Protein AF-A0A7W0RYQ3-F1 (afdb_monomer_lite)

pLDDT: mean 74.57, std 18.09, range [37.72, 94.81]

Sequence (145 aa):
MPLSWNDRKHVLRMLGVAEELVASTRATGSGYTGDGLSAQLGALMQETQTLLALNDEELAREFDRLVRGWAEEAVPLELGAAALLGWLKAYVGSESYEEKRRNEAQAAPPAGRDRKQTIGFKIRSPITREVAAEQADPAGTSVGD

Structure (mmCIF, N/CA/C/O backbone):
data_AF-A0A7W0RYQ3-F1
#
_entry.id   AF-A0A7W0RYQ3-F1
#
loop_
_atom_site.group_PDB
_atom_site.id
_atom_site.type_symbol
_atom_site.label_atom_id
_atom_site.label_alt_id
_atom_site.label_comp_id
_atom_site.label_asym_id
_atom_site.label_entity_id
_atom_site.label_seq_id
_atom_site.pdbx_PDB_ins_code
_atom_site.Cartn_x
_atom_site.Cartn_y
_atom_site.Cartn_z
_atom_site.occupancy
_atom_site.B_iso_or_equiv
_atom_site.auth_seq_id
_atom_site.auth_comp_id
_atom_site.auth_asym_id
_atom_site.auth_atom_id
_atom_site.pdbx_PDB_model_num
ATOM 1 N N . MET A 1 1 ? -4.458 -5.999 16.373 1.00 61.47 1 MET A N 1
ATOM 2 C CA . MET A 1 1 ? -4.351 -4.880 17.349 1.00 61.47 1 MET A CA 1
ATOM 3 C C . MET A 1 1 ? -4.244 -3.583 16.556 1.00 61.47 1 MET A C 1
ATOM 5 O O . MET A 1 1 ? -3.754 -3.669 15.442 1.00 61.47 1 MET A O 1
ATOM 9 N N . PRO A 1 2 ? -4.694 -2.418 17.062 1.00 73.00 2 PRO A N 1
ATOM 10 C CA . PRO A 1 2 ? -4.474 -1.152 16.356 1.00 73.00 2 PRO A CA 1
ATOM 11 C C . PRO A 1 2 ? -2.983 -0.901 16.134 1.00 73.00 2 PRO A C 1
ATOM 13 O O . PRO A 1 2 ? -2.194 -1.135 17.053 1.00 73.00 2 PRO A O 1
ATOM 16 N N . LEU A 1 3 ? -2.620 -0.369 14.964 1.00 79.94 3 LEU A N 1
ATOM 17 C CA . LEU A 1 3 ? -1.239 0.020 14.686 1.00 79.94 3 LEU A CA 1
ATOM 18 C C . LEU A 1 3 ? -0.714 0.998 15.738 1.00 79.94 3 LEU A C 1
ATOM 20 O O . LEU A 1 3 ? -1.403 1.960 16.108 1.00 79.94 3 LEU A O 1
ATOM 24 N N . SER A 1 4 ? 0.545 0.818 16.146 1.00 87.50 4 SER A N 1
ATOM 25 C CA . SER A 1 4 ? 1.224 1.823 16.960 1.00 87.50 4 SER A CA 1
ATOM 26 C C . SER A 1 4 ? 1.396 3.127 16.172 1.00 87.50 4 SER A C 1
ATOM 28 O O . SER A 1 4 ? 1.433 3.149 14.940 1.00 87.50 4 SER A O 1
ATOM 30 N N . TRP A 1 5 ? 1.551 4.251 16.875 1.00 87.06 5 TRP A N 1
ATOM 31 C CA . TRP A 1 5 ? 1.788 5.542 16.221 1.00 87.06 5 TRP A CA 1
ATOM 32 C C . TRP A 1 5 ? 3.050 5.544 15.344 1.00 87.06 5 TRP A C 1
ATOM 34 O O . TRP A 1 5 ? 3.084 6.202 14.303 1.00 87.06 5 TRP A O 1
ATOM 44 N N . ASN A 1 6 ? 4.087 4.803 15.740 1.00 89.69 6 ASN A N 1
ATOM 45 C CA . ASN A 1 6 ? 5.308 4.695 14.947 1.00 89.69 6 ASN A CA 1
ATOM 46 C C . ASN A 1 6 ? 5.086 3.873 13.673 1.00 89.69 6 ASN A C 1
ATOM 48 O O . ASN A 1 6 ? 5.559 4.293 12.614 1.00 89.69 6 ASN A O 1
ATOM 52 N N . ASP A 1 7 ? 4.302 2.797 13.748 1.00 88.75 7 ASP A N 1
ATOM 53 C CA . ASP A 1 7 ? 3.952 1.981 12.580 1.00 88.75 7 ASP A CA 1
ATOM 54 C C . ASP A 1 7 ? 3.089 2.777 11.603 1.00 88.75 7 ASP A C 1
ATOM 56 O O . ASP A 1 7 ? 3.378 2.807 10.410 1.00 88.75 7 ASP A O 1
ATOM 60 N N . ARG A 1 8 ? 2.113 3.552 12.096 1.00 88.88 8 ARG A N 1
ATOM 61 C CA . ARG A 1 8 ? 1.310 4.454 11.249 1.00 88.88 8 ARG A CA 1
ATOM 62 C C . ARG A 1 8 ? 2.178 5.456 10.487 1.00 88.88 8 ARG A C 1
ATOM 64 O O . ARG A 1 8 ? 2.025 5.610 9.278 1.00 88.88 8 ARG A O 1
ATOM 71 N N . LYS A 1 9 ? 3.133 6.117 11.155 1.00 91.44 9 LYS A N 1
ATOM 72 C CA . LYS A 1 9 ? 4.086 7.018 10.472 1.00 91.44 9 LYS A CA 1
ATOM 73 C C . LYS A 1 9 ? 4.947 6.285 9.454 1.00 91.44 9 LYS A C 1
ATOM 75 O O . LYS A 1 9 ? 5.395 6.896 8.487 1.00 91.44 9 LYS A O 1
ATOM 80 N N . HIS A 1 10 ? 5.296 5.033 9.724 1.00 92.12 10 HIS A N 1
ATOM 81 C CA . HIS A 1 10 ? 6.083 4.231 8.802 1.00 92.12 10 HIS A CA 1
ATOM 82 C C . HIS A 1 10 ? 5.281 3.912 7.538 1.00 92.12 10 HIS A C 1
ATOM 84 O O . HIS A 1 10 ? 5.741 4.230 6.447 1.00 92.12 10 HIS A O 1
ATOM 90 N N . VAL A 1 11 ? 4.034 3.458 7.688 1.00 91.94 11 VAL A N 1
ATOM 91 C CA . VAL A 1 11 ? 3.103 3.228 6.573 1.00 91.94 11 VAL A CA 1
ATOM 92 C C . VAL A 1 11 ? 2.874 4.498 5.752 1.00 91.94 11 VAL A C 1
ATOM 94 O O . VAL A 1 11 ? 2.947 4.449 4.530 1.00 91.94 11 VAL A O 1
ATOM 97 N N . LEU A 1 12 ? 2.666 5.654 6.391 1.00 92.19 12 LEU A N 1
ATOM 98 C CA . LEU A 1 12 ? 2.490 6.926 5.675 1.00 92.19 12 LEU A CA 1
ATOM 99 C C . LEU A 1 12 ? 3.731 7.327 4.860 1.00 92.19 12 LEU A C 1
ATOM 101 O O . LEU A 1 12 ? 3.598 7.864 3.763 1.00 92.19 12 LEU A O 1
ATOM 105 N N . ARG A 1 13 ? 4.939 7.047 5.367 1.00 93.94 13 ARG A N 1
ATOM 106 C CA . ARG A 1 13 ? 6.186 7.263 4.615 1.00 93.94 13 ARG A CA 1
ATOM 107 C C . ARG A 1 13 ? 6.297 6.306 3.431 1.00 93.94 13 ARG A C 1
ATOM 109 O O . ARG A 1 13 ? 6.620 6.760 2.338 1.00 93.94 13 ARG A O 1
ATOM 116 N N . MET A 1 14 ? 5.982 5.024 3.628 1.00 94.81 14 MET A N 1
ATOM 117 C CA . MET A 1 14 ? 5.944 4.041 2.538 1.00 94.81 14 MET A CA 1
ATOM 118 C C . MET A 1 14 ? 4.933 4.439 1.458 1.00 94.81 14 MET A C 1
ATOM 120 O O . MET A 1 14 ? 5.227 4.319 0.274 1.00 94.81 14 MET A O 1
ATOM 124 N N . LEU A 1 15 ? 3.778 4.984 1.853 1.00 94.31 15 LEU A N 1
ATOM 125 C CA . LEU A 1 15 ? 2.759 5.482 0.931 1.00 94.31 15 LEU A CA 1
ATOM 126 C C . LEU A 1 15 ? 3.300 6.627 0.066 1.00 94.31 15 LEU A C 1
ATOM 128 O O . LEU A 1 15 ? 3.139 6.582 -1.148 1.00 94.31 15 LEU A O 1
ATOM 132 N N . GLY A 1 16 ? 4.013 7.592 0.656 1.00 93.25 16 GLY A N 1
ATOM 133 C CA . GLY A 1 16 ? 4.664 8.665 -0.105 1.00 93.25 16 GLY A CA 1
ATOM 134 C C . GLY A 1 16 ? 5.722 8.154 -1.091 1.00 93.25 16 GLY A C 1
ATOM 135 O O . GLY A 1 16 ? 5.775 8.607 -2.231 1.00 93.25 16 GLY A O 1
ATOM 136 N N . VAL A 1 17 ? 6.529 7.163 -0.691 1.00 93.81 17 VAL A N 1
ATOM 137 C CA . VAL A 1 17 ? 7.523 6.539 -1.586 1.00 93.81 17 VAL A CA 1
ATOM 138 C C . VAL A 1 17 ? 6.836 5.768 -2.718 1.00 93.81 17 VAL A C 1
ATOM 140 O O . VAL A 1 17 ? 7.287 5.840 -3.858 1.00 93.81 17 VAL A O 1
ATOM 143 N N . ALA A 1 18 ? 5.734 5.068 -2.440 1.00 93.31 18 ALA A N 1
ATOM 144 C CA . ALA A 1 18 ? 4.955 4.365 -3.457 1.00 93.31 18 ALA A CA 1
ATOM 145 C C . ALA A 1 18 ? 4.318 5.334 -4.471 1.00 93.31 18 ALA A C 1
ATOM 147 O O . ALA A 1 18 ? 4.289 5.036 -5.663 1.00 93.31 18 ALA A O 1
ATOM 148 N N . GLU A 1 19 ? 3.839 6.502 -4.028 1.00 94.38 19 GLU A N 1
ATOM 149 C CA . GLU A 1 19 ? 3.319 7.546 -4.923 1.00 94.38 19 GLU A CA 1
ATOM 150 C C . GLU A 1 19 ? 4.400 8.079 -5.866 1.00 94.38 19 GLU A C 1
ATOM 152 O O . GLU A 1 19 ? 4.178 8.142 -7.079 1.00 94.38 19 GLU A O 1
ATOM 157 N N . GLU A 1 20 ? 5.583 8.386 -5.332 1.00 91.62 20 GLU A N 1
ATOM 158 C CA . GLU A 1 20 ? 6.723 8.841 -6.133 1.00 91.62 20 GLU A CA 1
ATOM 159 C C . GLU A 1 20 ? 7.200 7.762 -7.112 1.00 91.62 20 GLU A C 1
ATOM 161 O O . GLU A 1 20 ? 7.534 8.057 -8.258 1.00 91.62 20 GLU A O 1
ATOM 166 N N . LEU A 1 21 ? 7.178 6.492 -6.699 1.00 90.56 21 LEU A N 1
ATOM 167 C CA . LEU A 1 21 ? 7.536 5.366 -7.557 1.00 90.56 21 LEU A CA 1
ATOM 168 C C . LEU A 1 21 ? 6.562 5.223 -8.738 1.00 90.56 21 LEU A C 1
ATOM 170 O O . LEU A 1 21 ? 6.990 5.051 -9.881 1.00 90.56 21 LEU A O 1
ATOM 174 N N . VAL A 1 22 ? 5.253 5.354 -8.504 1.00 91.19 22 VAL A N 1
ATOM 175 C CA . VAL A 1 22 ? 4.250 5.373 -9.584 1.00 91.19 22 VAL A CA 1
ATOM 176 C C . VAL A 1 22 ? 4.469 6.567 -10.521 1.00 91.19 22 VAL A C 1
ATOM 178 O O . VAL A 1 22 ? 4.396 6.418 -11.740 1.00 91.19 22 VAL A O 1
ATOM 181 N N . ALA A 1 23 ? 4.770 7.751 -9.986 1.00 90.06 23 ALA A N 1
ATOM 182 C CA . ALA A 1 23 ? 5.066 8.923 -10.810 1.00 90.06 23 ALA A CA 1
ATOM 183 C C . ALA A 1 23 ? 6.336 8.720 -11.659 1.00 90.06 23 ALA A C 1
ATOM 185 O O . ALA A 1 23 ? 6.332 8.978 -12.865 1.00 90.06 23 ALA A O 1
ATOM 186 N N . SER A 1 24 ? 7.392 8.185 -11.049 1.00 88.31 24 SER A N 1
ATOM 187 C CA . SER A 1 24 ? 8.688 7.930 -11.681 1.00 88.31 24 SER A CA 1
ATOM 188 C C . SER A 1 24 ? 8.599 6.893 -12.798 1.00 88.31 24 SER A C 1
ATOM 190 O O . SER A 1 24 ? 9.174 7.094 -13.869 1.00 88.31 24 SER A O 1
ATOM 192 N N . THR A 1 25 ? 7.845 5.809 -12.587 1.00 86.69 25 THR A N 1
ATOM 193 C CA . THR A 1 25 ? 7.638 4.747 -13.591 1.00 86.69 25 THR A CA 1
ATOM 194 C C . THR A 1 25 ? 6.865 5.240 -14.814 1.00 86.69 25 THR A C 1
ATOM 196 O O . THR A 1 25 ? 7.189 4.860 -15.936 1.00 86.69 25 THR A O 1
ATOM 199 N N . ARG A 1 26 ? 5.913 6.163 -14.633 1.00 84.88 26 ARG A N 1
ATOM 200 C CA . ARG A 1 26 ? 5.218 6.830 -15.748 1.00 84.88 26 ARG A CA 1
ATOM 201 C C . ARG A 1 26 ? 6.116 7.788 -16.519 1.00 84.88 26 ARG A C 1
ATOM 203 O O . ARG A 1 26 ? 6.052 7.841 -17.744 1.00 84.88 26 ARG A O 1
ATOM 210 N N . ALA A 1 27 ? 6.942 8.554 -15.806 1.00 82.38 27 ALA A N 1
ATOM 211 C CA . ALA A 1 27 ? 7.813 9.563 -16.405 1.00 82.38 27 ALA A CA 1
ATOM 212 C C . ALA A 1 27 ? 8.957 8.956 -17.233 1.00 82.38 27 ALA A C 1
ATOM 214 O O . ALA A 1 27 ? 9.406 9.566 -18.201 1.00 82.38 27 ALA A O 1
ATOM 215 N N . THR A 1 28 ? 9.429 7.760 -16.869 1.00 72.25 28 THR A N 1
ATOM 216 C CA . THR A 1 28 ? 10.574 7.111 -17.529 1.00 72.25 28 THR A CA 1
ATOM 217 C C . THR A 1 28 ? 10.232 6.427 -18.858 1.00 72.25 28 THR A C 1
ATOM 219 O O . THR A 1 28 ? 11.143 6.151 -19.638 1.00 72.25 28 THR A O 1
ATOM 222 N N . GLY A 1 29 ? 8.947 6.228 -19.179 1.00 60.50 29 GLY A N 1
ATOM 223 C CA . GLY A 1 29 ? 8.505 5.587 -20.423 1.00 60.50 29 GLY A CA 1
ATOM 224 C C . GLY A 1 29 ? 8.952 4.121 -20.556 1.00 60.50 29 GLY A C 1
ATOM 225 O O . GLY A 1 29 ? 9.815 3.632 -19.830 1.00 60.50 29 GLY A O 1
ATOM 226 N N . SER A 1 30 ? 8.385 3.385 -21.519 1.00 53.81 30 SER A N 1
ATOM 227 C CA . SER A 1 30 ? 8.578 1.927 -21.664 1.00 53.81 30 SER A CA 1
ATOM 228 C C . SER A 1 30 ? 10.000 1.473 -22.055 1.00 53.81 30 SER A C 1
ATOM 230 O O . SER A 1 30 ? 10.193 0.300 -22.361 1.00 53.81 30 SER A O 1
ATOM 232 N N . GLY A 1 31 ? 10.975 2.387 -22.122 1.00 49.00 31 GLY A N 1
ATOM 233 C CA . GLY A 1 31 ? 12.344 2.137 -22.590 1.00 49.00 31 GLY A CA 1
ATOM 234 C C . GLY A 1 31 ? 13.425 2.211 -21.509 1.00 49.00 31 GLY A C 1
ATOM 235 O O . GLY A 1 31 ? 14.595 1.997 -21.819 1.00 49.00 31 GLY A O 1
ATOM 236 N N . TYR A 1 32 ? 13.076 2.523 -20.257 1.00 53.31 32 TYR A N 1
ATOM 237 C CA . TYR A 1 32 ? 14.042 2.547 -19.159 1.00 53.31 32 TYR A CA 1
ATOM 238 C C . TYR A 1 32 ? 14.338 1.123 -18.676 1.00 53.31 32 TYR A C 1
ATOM 240 O O . TYR A 1 32 ? 13.429 0.390 -18.293 1.00 53.31 32 TYR A O 1
ATOM 248 N N . THR A 1 33 ? 15.617 0.740 -18.635 1.00 53.44 33 THR A N 1
ATOM 249 C CA . THR A 1 33 ? 16.094 -0.595 -18.223 1.00 53.44 33 THR A CA 1
ATOM 250 C C . THR A 1 33 ? 16.009 -0.853 -16.714 1.00 53.44 33 THR A C 1
ATOM 252 O O . THR A 1 33 ? 16.752 -1.670 -16.197 1.00 53.44 33 THR A O 1
ATOM 255 N N . GLY A 1 34 ? 15.093 -0.174 -16.015 1.00 57.00 34 GLY A N 1
ATOM 256 C CA . GLY A 1 34 ? 14.328 -0.680 -14.871 1.00 57.00 34 GLY A CA 1
ATOM 257 C C . GLY A 1 34 ? 15.037 -1.010 -13.557 1.00 57.00 34 GLY A C 1
ATOM 258 O O . GLY A 1 34 ? 14.380 -0.929 -12.529 1.00 57.00 34 GLY A O 1
ATOM 259 N N . ASP A 1 35 ? 16.329 -1.331 -13.529 1.00 68.56 35 ASP A N 1
ATOM 260 C CA . ASP A 1 35 ? 16.939 -2.052 -12.403 1.00 68.56 35 ASP A CA 1
ATOM 261 C C . ASP A 1 35 ? 16.821 -1.306 -11.067 1.00 68.56 35 ASP A C 1
ATOM 263 O O . ASP A 1 35 ? 16.486 -1.904 -10.047 1.00 68.56 35 ASP A O 1
ATOM 267 N N . GLY A 1 36 ? 17.007 0.018 -11.071 1.00 82.50 36 GLY A N 1
ATOM 268 C CA . GLY A 1 36 ? 16.887 0.837 -9.860 1.00 82.50 36 GLY A CA 1
ATOM 269 C C . GLY A 1 36 ? 15.452 0.954 -9.335 1.00 82.50 36 GLY A C 1
ATOM 270 O O . GLY A 1 36 ? 15.218 0.795 -8.139 1.00 82.50 36 GLY A O 1
ATOM 271 N N . LEU A 1 37 ? 14.482 1.194 -10.221 1.00 85.06 37 LEU A N 1
ATOM 272 C CA . LEU A 1 37 ? 13.075 1.341 -9.830 1.00 85.06 37 LEU A CA 1
ATOM 273 C C . LEU A 1 37 ? 12.441 -0.018 -9.497 1.00 85.06 37 LEU A C 1
ATOM 275 O O . LEU A 1 37 ? 11.650 -0.111 -8.562 1.00 85.06 37 LEU A O 1
ATOM 279 N N . SER A 1 38 ? 12.831 -1.083 -10.199 1.00 85.56 38 SER A N 1
ATOM 280 C CA . SER A 1 38 ? 12.457 -2.464 -9.879 1.00 85.56 38 SER A CA 1
ATOM 281 C C . SER A 1 38 ? 13.021 -2.898 -8.528 1.00 85.56 38 SER A C 1
ATOM 283 O O . SER A 1 38 ? 12.290 -3.465 -7.716 1.00 85.56 38 SER A O 1
ATOM 285 N N . ALA A 1 39 ? 14.287 -2.581 -8.230 1.00 87.19 39 ALA A N 1
ATOM 286 C CA . ALA A 1 39 ? 14.865 -2.828 -6.910 1.00 87.19 39 ALA A CA 1
ATOM 287 C C . ALA A 1 39 ? 14.142 -2.029 -5.815 1.00 87.19 39 ALA A C 1
ATOM 289 O O . ALA A 1 39 ? 13.869 -2.565 -4.741 1.00 87.19 39 ALA A O 1
ATOM 290 N N . GLN A 1 40 ? 13.781 -0.773 -6.093 1.00 89.81 40 GLN A N 1
ATOM 291 C CA . GLN A 1 40 ? 13.024 0.063 -5.163 1.00 89.81 40 GLN A CA 1
ATOM 292 C C . GLN A 1 40 ? 11.614 -0.486 -4.906 1.00 89.81 40 GLN A C 1
ATOM 294 O O . GLN A 1 40 ? 11.184 -0.520 -3.752 1.00 89.81 40 GLN A O 1
ATOM 299 N N . LEU A 1 41 ? 10.916 -0.971 -5.940 1.00 89.81 41 LEU A N 1
ATOM 300 C CA . LEU A 1 41 ? 9.634 -1.659 -5.780 1.00 89.81 41 LEU A CA 1
ATOM 301 C C . LEU A 1 41 ? 9.784 -2.904 -4.899 1.00 89.81 41 LEU A C 1
ATOM 303 O O . LEU A 1 41 ? 9.019 -3.080 -3.953 1.00 89.81 41 LEU A O 1
ATOM 307 N N . GLY A 1 42 ? 10.787 -3.741 -5.181 1.00 89.44 42 GLY A N 1
ATOM 308 C CA . GLY A 1 42 ? 11.047 -4.961 -4.417 1.00 89.44 42 GLY A CA 1
ATOM 309 C C . GLY A 1 42 ? 11.352 -4.682 -2.943 1.00 89.44 42 GLY A C 1
ATOM 310 O O . GLY A 1 42 ? 10.800 -5.343 -2.063 1.00 89.44 42 GLY A O 1
ATOM 311 N N . ALA A 1 43 ? 12.168 -3.663 -2.662 1.00 91.44 43 ALA A N 1
ATOM 312 C CA . ALA A 1 43 ? 12.463 -3.232 -1.299 1.00 91.44 43 ALA A CA 1
ATOM 313 C C . ALA A 1 43 ? 11.196 -2.764 -0.566 1.00 91.44 43 ALA A C 1
ATOM 315 O O . ALA A 1 43 ? 10.948 -3.189 0.561 1.00 91.44 43 ALA A O 1
ATOM 316 N N . LEU A 1 44 ? 10.358 -1.956 -1.223 1.00 93.00 44 LEU A N 1
ATOM 317 C CA . LEU A 1 44 ? 9.136 -1.427 -0.617 1.00 93.00 44 LEU A CA 1
ATOM 318 C C . LEU A 1 44 ? 8.075 -2.516 -0.390 1.00 93.00 44 LEU A C 1
ATOM 320 O O . LEU A 1 44 ? 7.391 -2.508 0.635 1.00 93.00 44 LEU A O 1
ATOM 324 N N . MET A 1 45 ? 7.962 -3.487 -1.302 1.00 92.38 45 MET A N 1
ATOM 325 C CA . MET A 1 45 ? 7.115 -4.670 -1.117 1.00 92.38 45 MET A CA 1
ATOM 326 C C . MET A 1 45 ? 7.586 -5.516 0.071 1.00 92.38 45 MET A C 1
ATOM 328 O O . MET A 1 45 ? 6.764 -5.930 0.886 1.00 92.38 45 MET A O 1
ATOM 332 N N . GLN A 1 46 ? 8.896 -5.741 0.209 1.00 92.75 46 GLN A N 1
ATOM 333 C CA . GLN A 1 46 ? 9.456 -6.498 1.331 1.00 92.75 46 GLN A CA 1
ATOM 334 C C . GLN A 1 46 ? 9.256 -5.776 2.672 1.00 92.75 46 GLN A C 1
ATOM 336 O O . GLN A 1 46 ? 8.926 -6.410 3.675 1.00 92.75 46 GLN A O 1
ATOM 341 N N . GLU A 1 47 ? 9.432 -4.457 2.702 1.00 93.38 47 GLU A N 1
ATOM 342 C CA . GLU A 1 47 ? 9.202 -3.647 3.900 1.00 93.38 47 GLU A CA 1
ATOM 343 C C . GLU A 1 47 ? 7.717 -3.651 4.297 1.00 93.38 47 GLU A C 1
ATOM 345 O O . GLU A 1 47 ? 7.386 -3.876 5.462 1.00 93.38 47 GLU A O 1
ATOM 350 N N . THR A 1 48 ? 6.815 -3.544 3.314 1.00 91.75 48 THR A N 1
ATOM 351 C CA . THR A 1 48 ? 5.364 -3.668 3.526 1.00 91.75 48 THR A CA 1
ATOM 352 C C . THR A 1 48 ? 5.004 -5.040 4.095 1.00 91.75 48 THR A C 1
ATOM 354 O O . THR A 1 48 ? 4.320 -5.115 5.112 1.00 91.75 48 THR A O 1
ATOM 357 N N . GLN A 1 49 ? 5.516 -6.124 3.505 1.00 91.38 49 GLN A N 1
ATOM 358 C CA . GLN A 1 49 ? 5.287 -7.489 3.985 1.00 91.38 49 GLN A CA 1
ATOM 359 C C . GLN A 1 49 ? 5.782 -7.682 5.423 1.00 91.38 49 GLN A C 1
ATOM 361 O O . GLN A 1 49 ? 5.084 -8.283 6.238 1.00 91.38 49 GLN A O 1
ATOM 366 N N . THR A 1 50 ? 6.948 -7.121 5.752 1.00 91.88 50 THR A N 1
ATOM 367 C CA . THR A 1 50 ? 7.531 -7.209 7.097 1.00 91.88 50 THR A CA 1
ATOM 368 C C . THR A 1 50 ? 6.652 -6.486 8.113 1.00 91.88 50 THR A C 1
ATOM 370 O O . THR A 1 50 ? 6.350 -7.035 9.172 1.00 91.88 50 THR A O 1
ATOM 373 N N . LEU A 1 51 ? 6.194 -5.273 7.789 1.00 90.25 51 LEU A N 1
ATOM 374 C CA . LEU A 1 51 ? 5.293 -4.525 8.661 1.00 90.25 51 LEU A CA 1
ATOM 375 C C . LEU A 1 51 ? 3.958 -5.249 8.849 1.00 90.25 51 LEU A C 1
ATOM 377 O O . LEU A 1 51 ? 3.465 -5.315 9.976 1.00 90.25 51 LEU A O 1
ATOM 381 N N . LEU A 1 52 ? 3.375 -5.789 7.776 1.00 89.12 52 LEU A N 1
ATOM 382 C CA . LEU A 1 52 ? 2.124 -6.535 7.869 1.00 89.12 52 LEU A CA 1
ATOM 383 C C . LEU A 1 52 ? 2.310 -7.771 8.748 1.00 89.12 52 LEU A C 1
ATOM 385 O O . LEU A 1 52 ? 1.559 -7.934 9.697 1.00 89.12 52 LEU A O 1
ATOM 389 N N . ALA A 1 53 ? 3.361 -8.567 8.541 1.00 90.56 53 ALA A N 1
ATOM 390 C CA . ALA A 1 53 ? 3.598 -9.790 9.310 1.00 90.56 53 ALA A CA 1
ATOM 391 C C . ALA A 1 53 ? 3.767 -9.542 10.821 1.00 90.56 53 ALA A C 1
ATOM 393 O O . ALA A 1 53 ? 3.399 -10.391 11.630 1.00 90.56 53 ALA A O 1
ATOM 394 N N . LEU A 1 54 ? 4.289 -8.374 11.213 1.00 88.88 54 LEU A N 1
ATOM 395 C CA . LEU A 1 54 ? 4.413 -7.979 12.621 1.00 88.88 54 LEU A CA 1
ATOM 396 C C . LEU A 1 54 ? 3.072 -7.616 13.278 1.00 88.88 54 LEU A C 1
ATOM 398 O O . LEU A 1 54 ? 2.960 -7.688 14.501 1.00 88.88 54 LEU A O 1
ATOM 402 N N . ASN A 1 55 ? 2.077 -7.199 12.493 1.00 85.25 55 ASN A N 1
ATOM 403 C CA . ASN A 1 55 ? 0.805 -6.677 12.999 1.00 85.25 55 ASN A CA 1
ATOM 404 C C . ASN A 1 55 ? -0.370 -7.637 12.768 1.00 85.25 55 ASN A C 1
ATOM 406 O O . ASN A 1 55 ? -1.235 -7.773 13.637 1.00 85.25 55 ASN A O 1
ATOM 410 N N . ASP A 1 56 ? -0.394 -8.274 11.601 1.00 87.88 56 ASP A N 1
ATOM 411 C CA . ASP A 1 56 ? -1.420 -9.188 11.122 1.00 87.88 56 ASP A CA 1
ATOM 412 C C . ASP A 1 56 ? -0.830 -10.139 10.060 1.00 87.88 56 ASP A C 1
ATOM 414 O O . ASP A 1 56 ? -0.606 -9.790 8.897 1.00 87.88 56 ASP A O 1
ATOM 418 N N . GLU A 1 57 ? -0.560 -11.374 10.479 1.00 88.69 57 GLU A N 1
ATOM 419 C CA . GLU A 1 57 ? 0.039 -12.399 9.624 1.00 88.69 57 GLU A CA 1
ATOM 420 C C . GLU A 1 57 ? -0.900 -12.861 8.495 1.00 88.69 57 GLU A C 1
ATOM 422 O O . GLU A 1 57 ? -0.438 -13.242 7.418 1.00 88.69 57 GLU A O 1
ATOM 427 N N . GLU A 1 58 ? -2.218 -12.830 8.712 1.00 89.38 58 GLU A N 1
ATOM 428 C CA . GLU A 1 58 ? -3.195 -13.195 7.683 1.00 89.38 58 GLU A CA 1
ATOM 429 C C . GLU A 1 58 ? -3.207 -12.144 6.573 1.00 89.38 58 GLU A C 1
ATOM 431 O O . GLU A 1 58 ? -3.125 -12.483 5.389 1.00 89.38 58 GLU A O 1
ATOM 436 N N . LEU A 1 59 ? -3.182 -10.871 6.963 1.00 88.25 59 LEU A N 1
ATOM 437 C CA . LEU A 1 59 ? -3.084 -9.746 6.044 1.00 88.25 59 LEU A CA 1
ATOM 438 C C . LEU A 1 59 ? -1.758 -9.757 5.263 1.00 88.25 59 LEU A C 1
ATOM 440 O O . LEU A 1 59 ? -1.738 -9.482 4.063 1.00 88.25 59 LEU A O 1
ATOM 444 N N . ALA A 1 60 ? -0.652 -10.141 5.906 1.00 90.88 60 ALA A N 1
ATOM 445 C CA . ALA A 1 60 ? 0.636 -10.322 5.235 1.00 90.88 60 ALA A CA 1
ATOM 446 C C . ALA A 1 60 ? 0.591 -11.432 4.171 1.00 90.88 60 ALA A C 1
ATOM 448 O O . ALA A 1 60 ? 1.102 -11.254 3.065 1.00 90.88 60 ALA A O 1
ATOM 449 N N . ARG A 1 61 ? -0.066 -12.562 4.474 1.00 90.94 61 ARG A N 1
ATOM 450 C CA . ARG A 1 61 ? -0.274 -13.656 3.510 1.00 90.94 61 ARG A CA 1
ATOM 451 C C . ARG A 1 61 ? -1.166 -13.233 2.345 1.00 90.94 61 ARG A C 1
ATOM 453 O O . ARG A 1 61 ? -0.921 -13.636 1.208 1.00 90.94 61 ARG A O 1
ATOM 460 N N . GLU A 1 62 ? -2.191 -12.424 2.602 1.00 90.38 62 GLU A N 1
ATOM 461 C CA . GLU A 1 62 ? -3.037 -11.871 1.546 1.00 90.38 62 GLU A CA 1
ATOM 462 C C . GLU A 1 62 ? -2.255 -10.923 0.628 1.00 90.38 62 GLU A C 1
ATOM 464 O O . GLU A 1 62 ? -2.359 -11.042 -0.596 1.00 90.38 62 GLU A O 1
ATOM 469 N N . PHE A 1 63 ? -1.437 -10.038 1.203 1.00 90.50 63 PHE A N 1
ATOM 470 C CA . PHE A 1 63 ? -0.540 -9.161 0.452 1.00 90.50 63 PHE A CA 1
ATOM 471 C C . PHE A 1 63 ? 0.426 -9.962 -0.430 1.00 90.50 63 PHE A C 1
ATOM 473 O O . PHE A 1 63 ? 0.541 -9.682 -1.626 1.00 90.50 63 PHE A O 1
ATOM 480 N N . ASP A 1 64 ? 1.066 -11.000 0.115 1.00 88.75 64 ASP A N 1
ATOM 481 C CA . ASP A 1 64 ? 1.970 -11.848 -0.664 1.00 88.75 64 ASP A CA 1
ATOM 482 C C . ASP A 1 64 ? 1.234 -12.529 -1.829 1.00 88.75 64 ASP A C 1
ATOM 484 O O . ASP A 1 64 ? 1.707 -12.503 -2.964 1.00 88.75 64 ASP A O 1
ATOM 488 N N . ARG A 1 65 ? 0.032 -13.066 -1.594 1.00 87.12 65 ARG A N 1
ATOM 489 C CA . ARG A 1 65 ? -0.761 -13.737 -2.634 1.00 87.12 65 ARG A CA 1
ATOM 490 C C . ARG A 1 65 ? -1.246 -12.789 -3.736 1.00 87.12 65 ARG A C 1
ATOM 492 O O . ARG A 1 65 ? -1.281 -13.187 -4.896 1.00 87.12 65 ARG A O 1
ATOM 499 N N . LEU A 1 66 ? -1.690 -11.582 -3.382 1.00 84.56 66 LEU A N 1
ATOM 500 C CA . LEU A 1 66 ? -2.363 -10.666 -4.313 1.00 84.56 66 LEU A CA 1
ATOM 501 C C . LEU A 1 66 ? -1.434 -9.646 -4.970 1.00 84.56 66 LEU A C 1
ATOM 503 O O . LEU A 1 66 ? -1.754 -9.160 -6.049 1.00 84.56 66 LEU A O 1
ATOM 507 N N . VAL A 1 67 ? -0.333 -9.284 -4.314 1.00 82.56 67 VAL A N 1
ATOM 508 C CA . VAL A 1 67 ? 0.551 -8.194 -4.751 1.00 82.56 67 VAL A CA 1
ATOM 509 C C . VAL A 1 67 ? 1.947 -8.710 -5.048 1.00 82.56 67 VAL A C 1
ATOM 511 O O . VAL A 1 67 ? 2.507 -8.381 -6.091 1.00 82.56 67 VAL A O 1
ATOM 514 N N . ARG A 1 68 ? 2.516 -9.550 -4.176 1.00 71.69 68 ARG A N 1
ATOM 515 C CA . ARG A 1 68 ? 3.858 -10.104 -4.407 1.00 71.69 68 ARG A CA 1
ATOM 516 C C . ARG A 1 68 ? 3.858 -11.229 -5.438 1.00 71.69 68 ARG A C 1
ATOM 518 O O . ARG A 1 68 ? 4.788 -11.293 -6.231 1.00 71.69 68 ARG A O 1
ATOM 525 N N . GLY A 1 69 ? 2.808 -12.049 -5.497 1.00 67.56 69 GLY A N 1
ATOM 526 C CA . GLY A 1 69 ? 2.656 -13.098 -6.513 1.00 67.56 69 GLY A CA 1
ATOM 527 C C . GLY A 1 69 ? 2.681 -12.555 -7.946 1.00 67.56 69 GLY A C 1
ATOM 528 O O . GLY A 1 69 ? 3.113 -13.235 -8.866 1.00 67.56 69 GLY A O 1
ATOM 529 N N . TRP A 1 70 ? 2.320 -11.285 -8.133 1.00 66.75 70 TRP A N 1
ATOM 530 C CA . TRP A 1 70 ? 2.401 -10.601 -9.425 1.00 66.75 70 TRP A CA 1
ATOM 531 C C . TRP A 1 70 ? 3.844 -10.282 -9.837 1.00 66.75 70 TRP A C 1
ATOM 533 O O . TRP A 1 70 ? 4.137 -10.177 -11.024 1.00 66.75 70 TRP A O 1
ATOM 543 N N . A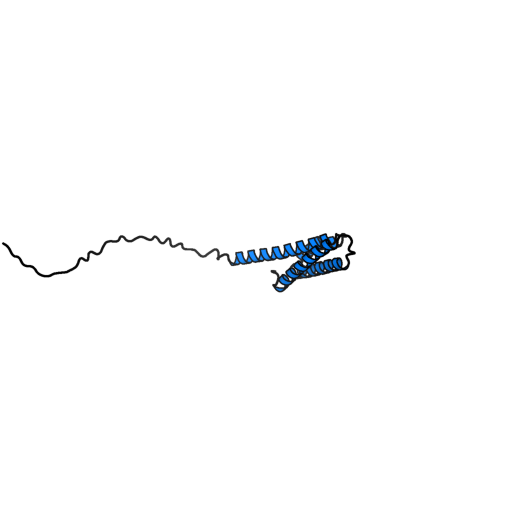LA A 1 71 ? 4.774 -10.169 -8.885 1.00 55.12 71 ALA A N 1
ATOM 544 C CA . ALA A 1 71 ? 6.190 -9.968 -9.188 1.00 55.12 71 ALA A CA 1
ATOM 545 C C . ALA A 1 71 ? 6.829 -11.200 -9.859 1.00 55.12 71 ALA A C 1
ATOM 547 O O . ALA A 1 71 ? 7.820 -11.055 -10.573 1.00 55.12 71 ALA A O 1
ATOM 548 N N . GLU A 1 72 ? 6.255 -12.394 -9.675 1.00 57.72 72 GLU A N 1
ATOM 549 C CA . GLU A 1 72 ? 6.687 -13.624 -10.355 1.00 57.72 72 GLU A CA 1
ATOM 550 C C . GLU A 1 72 ? 6.191 -13.686 -11.813 1.00 57.72 72 GLU A C 1
ATOM 552 O O . GLU A 1 72 ? 6.822 -14.314 -12.663 1.00 57.72 72 GLU A O 1
ATOM 557 N N . GLU A 1 73 ? 5.113 -12.968 -12.139 1.00 62.47 73 GLU A N 1
ATOM 558 C CA . GLU A 1 73 ? 4.470 -12.955 -13.458 1.00 62.47 73 GLU A CA 1
ATOM 559 C C . GLU A 1 73 ? 4.928 -11.784 -14.344 1.00 62.47 73 GLU A C 1
ATOM 561 O O . GLU A 1 73 ? 4.107 -11.157 -14.999 1.00 62.47 73 GLU A O 1
ATOM 566 N N . ALA A 1 74 ? 6.223 -11.443 -14.376 1.00 68.31 74 ALA A N 1
ATOM 567 C CA . ALA A 1 74 ? 6.786 -10.420 -15.283 1.00 68.31 74 ALA A CA 1
ATOM 568 C C . ALA A 1 74 ? 5.920 -9.141 -15.433 1.00 68.31 74 ALA A C 1
ATOM 570 O O . ALA A 1 74 ? 5.791 -8.573 -16.523 1.00 68.31 74 ALA A O 1
ATOM 571 N N . VAL A 1 75 ? 5.275 -8.715 -14.343 1.00 75.25 75 VAL A N 1
ATOM 572 C CA . VAL A 1 75 ? 4.280 -7.646 -14.375 1.00 75.25 75 VAL A CA 1
ATOM 573 C C . VAL A 1 75 ? 4.961 -6.316 -14.696 1.00 75.25 75 VAL A C 1
ATOM 575 O O . VAL A 1 75 ? 6.045 -6.041 -14.171 1.00 75.25 75 VAL A O 1
ATOM 578 N N . PRO A 1 76 ? 4.348 -5.455 -15.536 1.00 82.56 76 PRO A N 1
ATOM 579 C CA . PRO A 1 76 ? 4.878 -4.125 -15.789 1.00 82.56 76 PRO A CA 1
ATOM 580 C C . PRO A 1 76 ? 5.135 -3.377 -14.480 1.00 82.56 76 PRO A C 1
ATOM 582 O O . PRO A 1 76 ? 4.268 -3.314 -13.608 1.00 82.56 76 PRO A O 1
ATOM 585 N N . LEU A 1 77 ? 6.314 -2.770 -14.363 1.00 83.62 77 LEU A N 1
ATOM 586 C CA . LEU A 1 77 ? 6.761 -2.096 -13.144 1.00 83.62 77 LEU A CA 1
ATOM 587 C C . LEU A 1 77 ? 5.754 -1.052 -12.628 1.00 83.62 77 LEU A C 1
ATOM 589 O O . LEU A 1 77 ? 5.502 -0.976 -11.427 1.00 83.62 77 LEU A O 1
ATOM 593 N N . GLU A 1 78 ? 5.137 -0.288 -13.535 1.00 86.19 78 GLU A N 1
ATOM 594 C CA . GLU A 1 78 ? 4.086 0.677 -13.190 1.00 86.19 78 GLU A CA 1
ATOM 595 C C . GLU A 1 78 ? 2.882 -0.004 -12.524 1.00 86.19 78 GLU A C 1
ATOM 597 O O . GLU A 1 78 ? 2.358 0.498 -11.529 1.00 86.19 78 GLU A O 1
ATOM 602 N N . LEU A 1 79 ? 2.455 -1.162 -13.040 1.00 86.06 79 LEU A N 1
ATOM 603 C CA . LEU A 1 79 ? 1.322 -1.901 -12.491 1.00 86.06 79 LEU A CA 1
ATOM 604 C C . LEU A 1 79 ? 1.649 -2.439 -11.094 1.00 86.06 79 LEU A C 1
ATOM 606 O O . LEU A 1 79 ? 0.824 -2.317 -10.190 1.00 86.06 79 LEU A O 1
ATOM 610 N N . GLY A 1 80 ? 2.865 -2.954 -10.891 1.00 87.19 80 GLY A N 1
ATOM 611 C CA . GLY A 1 80 ? 3.338 -3.389 -9.574 1.00 87.19 80 GLY A CA 1
ATOM 612 C C . GLY A 1 80 ? 3.389 -2.243 -8.556 1.00 87.19 80 GLY A C 1
ATOM 613 O O . GLY A 1 80 ? 2.886 -2.379 -7.439 1.00 87.19 80 GLY A O 1
ATOM 614 N N . ALA A 1 81 ? 3.920 -1.082 -8.951 1.00 89.12 81 ALA A N 1
ATOM 615 C CA . ALA A 1 81 ? 3.956 0.109 -8.103 1.00 89.12 81 ALA A CA 1
ATOM 616 C C . ALA A 1 81 ? 2.544 0.630 -7.772 1.00 89.12 81 ALA A C 1
ATOM 618 O O . ALA A 1 81 ? 2.260 0.978 -6.623 1.00 89.12 81 ALA A O 1
ATOM 619 N N . ALA A 1 82 ? 1.633 0.636 -8.750 1.00 90.75 82 ALA A N 1
ATOM 620 C CA . ALA A 1 82 ? 0.248 1.053 -8.552 1.00 90.75 82 ALA A CA 1
ATOM 621 C C . ALA A 1 82 ? -0.524 0.093 -7.634 1.00 90.75 82 ALA A C 1
ATOM 623 O O . ALA A 1 82 ? -1.292 0.550 -6.784 1.00 90.75 82 ALA A O 1
ATOM 624 N N . ALA A 1 83 ? -0.299 -1.218 -7.766 1.00 90.25 83 ALA A N 1
ATOM 625 C CA . ALA A 1 83 ? -0.899 -2.230 -6.902 1.00 90.25 83 ALA A CA 1
ATOM 626 C C . ALA A 1 83 ? -0.457 -2.050 -5.443 1.00 90.25 83 ALA A C 1
ATOM 628 O O . ALA A 1 83 ? -1.302 -1.975 -4.550 1.00 90.25 83 ALA A O 1
ATOM 629 N N . LEU A 1 84 ? 0.850 -1.886 -5.209 1.00 91.75 84 LEU A N 1
ATOM 630 C CA . LEU A 1 84 ? 1.401 -1.605 -3.882 1.00 91.75 84 LEU A CA 1
ATOM 631 C C . LEU A 1 84 ? 0.806 -0.328 -3.272 1.00 91.75 84 LEU A C 1
ATOM 633 O O . LEU A 1 84 ? 0.370 -0.331 -2.120 1.00 91.75 84 LEU A O 1
ATOM 637 N N . LEU A 1 85 ? 0.736 0.754 -4.053 1.00 93.56 85 LEU A N 1
ATOM 638 C CA . LEU A 1 85 ? 0.141 2.012 -3.608 1.00 93.56 85 LEU A CA 1
ATOM 639 C C . LEU A 1 85 ? -1.337 1.848 -3.224 1.00 93.56 85 LEU A C 1
ATOM 641 O O . LEU A 1 85 ? -1.773 2.369 -2.194 1.00 93.56 85 LEU A O 1
ATOM 645 N N . GLY A 1 86 ? -2.112 1.132 -4.042 1.00 92.19 86 GLY A N 1
ATOM 646 C CA . GLY A 1 86 ? -3.515 0.831 -3.759 1.00 92.19 86 GLY A CA 1
ATOM 647 C C . GLY A 1 86 ? -3.681 0.067 -2.447 1.00 92.19 86 GLY A C 1
ATOM 648 O O . GLY A 1 86 ? -4.546 0.406 -1.638 1.00 92.19 86 GLY A O 1
ATOM 649 N N . TRP A 1 87 ? -2.796 -0.896 -2.196 1.00 91.31 87 TRP A N 1
ATOM 650 C CA . TRP A 1 87 ? -2.791 -1.689 -0.972 1.00 91.31 87 TRP A CA 1
ATOM 651 C C . TRP A 1 87 ? -2.482 -0.855 0.274 1.00 91.31 87 TRP A C 1
ATOM 653 O O . TRP A 1 87 ? -3.226 -0.899 1.252 1.00 91.31 87 TRP A O 1
ATOM 663 N N . LEU A 1 88 ? -1.439 -0.021 0.222 1.00 91.94 88 LEU A N 1
ATOM 664 C CA . LEU A 1 88 ? -1.090 0.883 1.324 1.00 91.94 88 LEU A CA 1
ATOM 665 C C . LEU A 1 88 ? -2.222 1.881 1.620 1.00 91.94 88 LEU A C 1
ATOM 667 O O . LEU A 1 88 ? -2.520 2.151 2.785 1.00 91.94 88 LEU A O 1
ATOM 671 N N . LYS A 1 89 ? -2.903 2.393 0.584 1.00 93.12 89 LYS A N 1
ATOM 672 C CA . LYS A 1 89 ? -4.084 3.262 0.739 1.00 93.12 89 LYS A CA 1
ATOM 673 C C . LYS A 1 89 ? -5.245 2.542 1.418 1.00 93.12 89 LYS A C 1
ATOM 675 O O . LYS A 1 89 ? -5.848 3.104 2.333 1.00 93.12 89 LYS A O 1
ATOM 680 N N . ALA A 1 90 ? -5.543 1.314 0.998 1.00 89.44 90 ALA A N 1
ATOM 681 C CA . ALA A 1 90 ? -6.590 0.501 1.608 1.00 89.44 90 ALA A CA 1
ATOM 682 C C . ALA A 1 90 ? -6.286 0.216 3.087 1.00 89.44 90 ALA A C 1
ATOM 684 O O . ALA A 1 90 ? -7.164 0.395 3.927 1.00 89.44 90 ALA A O 1
ATOM 685 N N . TYR A 1 91 ? -5.033 -0.117 3.406 1.00 89.19 91 TYR A N 1
ATOM 686 C CA . TYR A 1 91 ? -4.591 -0.408 4.769 1.00 89.19 91 TYR A CA 1
ATOM 687 C C . TYR A 1 91 ? -4.702 0.799 5.717 1.00 89.19 91 TYR A C 1
ATOM 689 O O . TYR A 1 91 ? -5.238 0.701 6.820 1.00 89.19 91 TYR A O 1
ATOM 697 N N . VAL A 1 92 ? -4.271 1.988 5.281 1.00 88.06 92 VAL A N 1
ATOM 698 C CA . VAL A 1 92 ? -4.459 3.222 6.071 1.00 88.06 92 VAL A CA 1
ATOM 699 C C . VAL A 1 92 ? -5.947 3.563 6.221 1.00 88.06 92 VAL A C 1
ATOM 701 O O . VAL A 1 92 ? -6.387 4.025 7.281 1.00 88.06 92 VAL A O 1
ATOM 704 N N . GLY A 1 93 ? -6.734 3.329 5.167 1.00 86.75 93 GLY A N 1
ATOM 705 C CA . GLY A 1 93 ? -8.177 3.547 5.163 1.00 86.75 93 GLY A CA 1
ATOM 706 C C . GLY A 1 93 ? -8.917 2.652 6.159 1.00 86.75 93 GLY A C 1
ATOM 707 O O . GLY A 1 93 ? -9.761 3.149 6.909 1.00 86.75 93 GLY A O 1
ATOM 708 N N . SER A 1 94 ? -8.578 1.360 6.217 1.00 84.81 94 SER A N 1
ATOM 709 C CA . SER A 1 94 ? -9.183 0.411 7.156 1.00 84.81 94 SER A CA 1
ATOM 710 C C . SER A 1 94 ? -8.855 0.761 8.605 1.00 84.81 94 SER A C 1
ATOM 712 O O . SER A 1 94 ? -9.766 0.805 9.429 1.00 84.81 94 SER A O 1
ATOM 714 N N . GLU A 1 95 ? -7.603 1.118 8.908 1.00 81.44 95 GLU A N 1
ATOM 715 C CA . GLU A 1 95 ? -7.192 1.549 10.254 1.00 81.44 95 GLU A CA 1
ATOM 716 C C . GLU A 1 95 ? -7.946 2.804 10.715 1.00 81.44 95 GLU A C 1
ATOM 718 O O . GLU A 1 95 ? -8.415 2.886 11.854 1.00 81.44 95 GLU A O 1
ATOM 723 N N . SER A 1 96 ? -8.122 3.771 9.812 1.00 77.81 96 SER A N 1
ATOM 724 C CA . SER A 1 96 ? -8.873 5.001 10.094 1.00 77.81 96 SER A CA 1
ATOM 725 C C . SER A 1 96 ? -10.356 4.713 10.357 1.00 77.81 96 SER A C 1
ATOM 727 O O . SER A 1 96 ? -10.970 5.309 11.247 1.00 77.81 96 SER A O 1
ATOM 729 N N . TYR A 1 97 ? -10.944 3.772 9.612 1.00 78.38 97 TYR A N 1
ATOM 730 C CA . TYR A 1 97 ? -12.324 3.336 9.816 1.00 78.38 97 TYR A CA 1
ATOM 731 C C . TYR A 1 97 ? -12.501 2.587 11.146 1.00 78.38 97 TYR A C 1
ATOM 733 O O . TYR A 1 97 ? -13.445 2.858 11.892 1.00 78.38 97 TYR A O 1
ATOM 741 N N . GLU A 1 98 ? -11.577 1.687 11.482 1.00 78.19 98 GLU A N 1
ATOM 742 C CA . GLU A 1 98 ? -11.548 0.981 12.766 1.00 78.19 98 GLU A CA 1
ATOM 743 C C . GLU A 1 98 ? -11.457 1.944 13.954 1.00 78.19 98 GLU A C 1
ATOM 745 O O . GLU A 1 98 ? -12.165 1.795 14.953 1.00 78.19 98 GLU A O 1
ATOM 750 N N . GLU A 1 99 ? -10.586 2.948 13.851 1.00 80.19 99 GLU A N 1
ATOM 751 C CA . GLU A 1 99 ? -10.412 3.979 14.869 1.00 80.19 99 GLU A CA 1
ATOM 752 C C . GLU A 1 99 ? -11.680 4.809 15.064 1.00 80.19 99 GLU A C 1
ATOM 754 O O . GLU A 1 99 ? -12.126 4.988 16.199 1.00 80.19 99 GLU A O 1
ATOM 759 N N . LYS A 1 100 ? -12.325 5.230 13.971 1.00 77.62 100 LYS A N 1
ATOM 760 C CA . LYS A 1 100 ? -13.610 5.930 14.037 1.00 77.62 100 LYS A CA 1
ATOM 761 C C . LYS A 1 100 ? -14.677 5.087 14.739 1.00 77.62 100 LYS A C 1
ATOM 763 O O . LYS A 1 100 ? -15.330 5.581 15.656 1.00 77.62 100 LYS A O 1
ATOM 768 N N . ARG A 1 101 ? -14.795 3.803 14.385 1.00 82.12 101 ARG A N 1
ATOM 769 C CA . ARG A 1 101 ? -15.751 2.868 15.002 1.00 82.12 101 ARG A CA 1
ATOM 770 C C . ARG A 1 101 ? -15.509 2.704 16.507 1.00 82.12 101 ARG A C 1
ATOM 772 O O . ARG A 1 101 ? -16.460 2.670 17.283 1.00 82.12 101 ARG A O 1
ATOM 779 N N . ARG A 1 102 ? -14.242 2.619 16.937 1.00 80.06 102 ARG A N 1
ATOM 780 C CA . ARG A 1 102 ? -13.872 2.545 18.364 1.00 80.06 102 ARG A CA 1
ATOM 781 C C . ARG A 1 102 ? -14.239 3.822 19.118 1.00 80.06 102 ARG A C 1
ATOM 783 O O . ARG A 1 102 ? -14.799 3.731 20.209 1.00 80.06 102 ARG A O 1
ATOM 790 N N . ASN A 1 103 ? -13.970 4.985 18.530 1.00 80.31 103 ASN A N 1
ATOM 791 C CA . ASN A 1 103 ? -14.298 6.276 19.134 1.00 80.31 103 ASN A CA 1
ATOM 792 C C . ASN A 1 103 ? -15.817 6.469 19.259 1.00 80.31 103 ASN A C 1
ATOM 794 O O . ASN A 1 103 ? -16.293 6.927 20.293 1.00 80.31 103 ASN A O 1
ATOM 798 N N . GLU A 1 104 ? -16.587 6.062 18.247 1.00 81.44 104 GLU A N 1
ATOM 799 C CA . GLU A 1 104 ? -18.055 6.079 18.287 1.00 81.44 104 GLU A CA 1
ATOM 800 C C . GLU A 1 104 ? -18.613 5.120 19.350 1.00 81.44 104 GLU A C 1
ATOM 802 O O . GLU A 1 104 ? -19.508 5.496 20.107 1.00 81.44 104 GLU A O 1
ATOM 807 N N . ALA A 1 105 ? -18.048 3.914 19.475 1.00 76.25 105 ALA A N 1
ATOM 808 C CA . ALA A 1 105 ? -18.444 2.951 20.503 1.00 76.25 105 ALA A CA 1
ATOM 809 C C . ALA A 1 105 ? -18.124 3.430 21.933 1.00 76.25 105 ALA A C 1
ATOM 811 O O . ALA A 1 105 ? -18.894 3.158 22.850 1.00 76.25 105 ALA A O 1
ATOM 812 N N . GLN A 1 106 ? -17.022 4.162 22.133 1.00 74.75 106 GLN A N 1
ATOM 813 C CA . GLN A 1 106 ? -16.679 4.772 23.426 1.00 74.75 106 GLN A CA 1
ATOM 814 C C . GLN A 1 106 ? -17.496 6.034 23.736 1.00 74.75 106 GLN A C 1
ATOM 816 O O . GLN A 1 106 ? -17.753 6.323 24.903 1.00 74.75 106 GLN A O 1
ATOM 821 N N . ALA A 1 107 ? -17.909 6.783 22.711 1.00 74.19 107 ALA A N 1
ATOM 822 C CA . ALA A 1 107 ? -18.749 7.970 22.858 1.00 74.19 107 ALA A CA 1
ATOM 823 C C . ALA A 1 107 ? -20.239 7.637 23.053 1.00 74.19 107 ALA A C 1
ATOM 825 O O . ALA A 1 107 ? -21.012 8.514 23.448 1.00 74.19 107 ALA A O 1
ATOM 826 N N . ALA A 1 108 ? -20.657 6.392 22.795 1.00 62.81 108 ALA A N 1
ATOM 827 C CA . ALA A 1 108 ? -22.014 5.944 23.064 1.00 62.81 108 ALA A CA 1
ATOM 828 C C . ALA A 1 108 ? -22.295 6.026 24.582 1.00 62.81 108 ALA A C 1
ATOM 830 O O . ALA A 1 108 ? -21.629 5.348 25.370 1.00 62.81 108 ALA A O 1
ATOM 831 N N . PRO A 1 109 ? -23.264 6.850 25.034 1.00 59.38 109 PRO A N 1
ATOM 832 C CA . PRO A 1 109 ? -23.620 6.898 26.446 1.00 59.38 109 PRO A CA 1
ATOM 833 C C . PRO A 1 109 ? -24.106 5.511 26.889 1.00 59.38 109 PRO A C 1
ATOM 835 O O . PRO A 1 109 ? -24.747 4.822 26.091 1.00 59.38 109 PRO A O 1
ATOM 838 N N . PRO A 1 110 ? -23.845 5.088 28.143 1.00 57.19 110 PRO A N 1
ATOM 839 C CA . PRO A 1 110 ? -24.280 3.784 28.621 1.00 57.19 110 PRO A CA 1
ATOM 840 C C . PRO A 1 110 ? -25.787 3.643 28.393 1.00 57.19 110 PRO A C 1
ATOM 842 O O . PRO A 1 110 ? -26.589 4.410 28.938 1.00 57.19 110 PRO A O 1
ATOM 845 N N . ALA A 1 111 ? -26.160 2.679 27.552 1.00 59.44 111 ALA A N 1
ATOM 846 C CA . ALA A 1 111 ? -27.53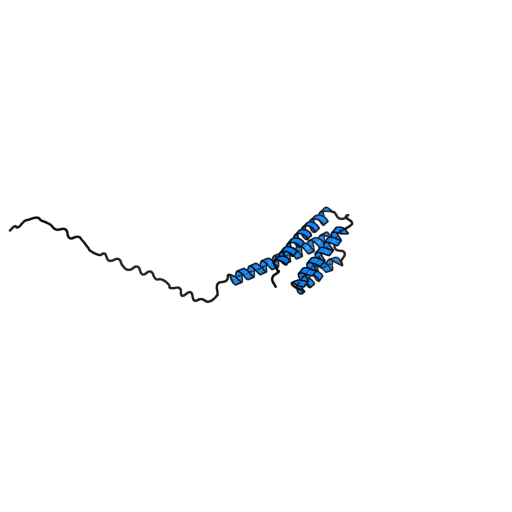9 2.278 27.345 1.00 59.44 111 ALA A CA 1
ATOM 847 C C . ALA A 1 111 ? -28.052 1.705 28.671 1.00 59.44 111 ALA A C 1
ATOM 849 O O . ALA A 1 111 ? -27.800 0.551 29.000 1.00 59.44 111 ALA A O 1
ATOM 850 N N . GLY A 1 112 ? -28.695 2.551 29.474 1.00 57.06 112 GLY A N 1
ATOM 851 C CA . GLY A 1 112 ? -29.230 2.156 30.774 1.00 57.06 112 GLY A CA 1
ATOM 852 C C . GLY A 1 112 ? -28.822 3.074 31.917 1.00 57.06 112 GLY A C 1
ATOM 853 O O . GLY A 1 112 ? -28.218 2.644 32.894 1.00 57.06 112 GLY A O 1
ATOM 854 N N . ARG A 1 113 ? -29.226 4.341 31.855 1.00 48.66 113 ARG A N 1
ATOM 855 C CA . ARG A 1 113 ? -29.720 5.001 33.065 1.00 48.66 113 ARG A CA 1
ATOM 856 C C . ARG A 1 113 ? -31.092 5.542 32.745 1.00 48.66 113 ARG A C 1
ATOM 858 O O . ARG A 1 113 ? -31.213 6.421 31.894 1.00 48.66 113 ARG A O 1
ATOM 865 N N . ASP A 1 114 ? -32.086 4.968 33.417 1.00 53.03 114 ASP A N 1
ATOM 866 C CA . ASP A 1 114 ? -33.437 5.487 33.574 1.00 53.03 114 ASP A CA 1
ATOM 867 C C . ASP A 1 114 ? -33.428 7.014 33.551 1.00 53.03 114 ASP A C 1
ATOM 869 O O . ASP A 1 114 ? -33.189 7.681 34.563 1.00 53.03 114 ASP A O 1
ATOM 873 N N . ARG A 1 115 ? -33.724 7.603 32.392 1.00 54.03 115 ARG A N 1
ATOM 874 C CA . ARG A 1 115 ? -34.241 8.962 32.386 1.00 54.03 115 ARG A CA 1
ATOM 875 C C . ARG A 1 115 ? -35.659 8.827 32.907 1.00 54.03 115 ARG A C 1
ATOM 877 O O . ARG A 1 115 ? -36.593 8.677 32.127 1.00 54.03 115 ARG A O 1
ATOM 884 N N . LYS A 1 116 ? -35.815 8.893 34.233 1.00 54.97 116 LYS A N 1
ATOM 885 C CA . LYS A 1 116 ? -37.054 9.385 34.832 1.00 54.97 116 LYS A CA 1
ATOM 886 C C . LYS A 1 116 ? -37.276 10.768 34.229 1.00 54.97 116 LYS A C 1
ATOM 888 O O . LYS A 1 116 ? -36.722 11.756 34.698 1.00 54.97 116 LYS A O 1
ATOM 893 N N . GLN A 1 117 ? -38.001 10.819 33.115 1.00 54.19 117 GLN A N 1
ATOM 894 C CA . GLN A 1 117 ? -38.566 12.050 32.603 1.00 54.19 117 GLN A CA 1
ATOM 895 C C . GLN A 1 117 ? -39.565 12.500 33.659 1.00 54.19 117 GLN A C 1
ATOM 897 O O . GLN A 1 117 ? -40.707 12.049 33.694 1.00 54.19 117 GLN A O 1
ATOM 902 N N . THR A 1 118 ? -39.128 13.361 34.571 1.00 52.75 118 THR A N 1
ATOM 903 C CA . THR A 1 118 ? -40.045 14.179 35.347 1.00 52.75 118 THR A CA 1
ATOM 904 C C . THR A 1 118 ? -40.739 15.077 34.332 1.00 52.75 118 THR A C 1
ATOM 906 O O . THR A 1 118 ? -40.195 16.096 33.909 1.00 52.75 118 THR A O 1
ATOM 909 N N . ILE A 1 119 ? -41.921 14.659 33.875 1.00 56.12 119 ILE A N 1
ATOM 910 C CA . ILE A 1 119 ? -42.852 15.525 33.157 1.00 56.12 119 ILE A CA 1
ATOM 911 C C . ILE A 1 119 ? -43.251 16.601 34.168 1.00 56.12 119 ILE A C 1
ATOM 913 O O . ILE A 1 119 ? -44.160 16.427 34.976 1.00 56.12 119 ILE A O 1
ATOM 917 N N . GLY A 1 120 ? -42.485 17.689 34.195 1.00 50.19 120 GLY A N 1
ATOM 918 C CA . GLY A 1 120 ? -42.785 18.867 34.987 1.00 50.19 120 GLY A CA 1
ATOM 919 C C . GLY A 1 120 ? -44.011 19.545 34.398 1.00 50.19 120 GLY A C 1
ATOM 920 O O . GLY A 1 120 ? -43.888 20.422 33.545 1.00 50.19 120 GLY A O 1
ATOM 921 N N . PHE A 1 121 ? -45.198 19.143 34.843 1.00 53.03 121 PHE A N 1
ATOM 922 C CA . PHE A 1 121 ? -46.403 19.936 34.653 1.00 53.03 121 PHE A CA 1
ATOM 923 C C . PHE A 1 121 ? -46.194 21.280 35.360 1.00 53.03 121 PHE A C 1
ATOM 925 O O . PHE A 1 121 ? -46.221 21.365 36.586 1.00 53.03 121 PHE A O 1
ATOM 932 N N . LYS A 1 122 ? -45.973 22.353 34.592 1.00 54.50 122 LYS A N 1
ATOM 933 C CA . LYS A 1 122 ? -46.091 23.724 35.104 1.00 54.50 122 LYS A CA 1
ATOM 934 C C . LYS A 1 122 ? -47.576 24.030 35.291 1.00 54.50 122 LYS A C 1
ATOM 936 O O . LYS A 1 122 ? -48.208 24.604 34.407 1.00 54.50 122 LYS A O 1
ATOM 941 N N . ILE A 1 123 ? -48.134 23.641 36.435 1.00 57.16 123 ILE A N 1
ATOM 942 C CA . ILE A 1 123 ? -49.419 24.172 36.891 1.00 57.16 123 ILE A CA 1
ATOM 943 C C . ILE A 1 123 ? -49.167 25.648 37.214 1.00 57.16 123 ILE A C 1
ATOM 945 O O . ILE A 1 123 ? -48.459 25.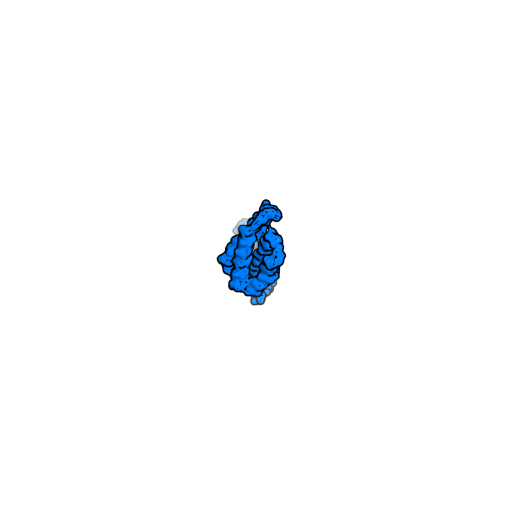972 38.165 1.00 57.16 123 ILE A O 1
ATOM 949 N N . ARG A 1 124 ? -49.674 26.559 36.378 1.00 52.72 124 ARG A N 1
ATOM 950 C CA . ARG A 1 124 ? -49.713 27.984 36.721 1.00 52.72 124 ARG A CA 1
ATOM 951 C C . ARG A 1 124 ? -50.750 28.141 37.829 1.00 52.72 124 ARG A C 1
ATOM 953 O O . ARG A 1 124 ? -51.939 27.977 37.570 1.00 52.72 124 ARG A O 1
ATOM 960 N N . SER A 1 125 ? -50.301 28.419 39.048 1.00 52.50 125 SER A N 1
ATOM 961 C CA . SER A 1 125 ? -51.183 28.819 40.144 1.00 52.50 125 SER A CA 1
ATOM 962 C C . SER A 1 125 ? -52.001 30.049 39.723 1.00 52.50 125 SER A C 1
ATOM 964 O O . SER A 1 125 ? -51.431 30.966 39.120 1.00 52.50 125 SER A O 1
ATOM 966 N N . PRO A 1 126 ? -53.314 30.099 40.000 1.00 50.25 126 PRO A N 1
ATOM 967 C CA . PRO A 1 126 ? -54.120 31.264 39.679 1.00 50.25 126 PRO A CA 1
ATOM 968 C C . PRO A 1 126 ? -53.689 32.449 40.550 1.00 50.25 126 PRO A C 1
ATOM 970 O O . PRO A 1 126 ? -53.674 32.378 41.777 1.00 50.25 126 PRO A O 1
ATOM 973 N N . ILE A 1 127 ? -53.332 33.546 39.884 1.00 51.91 127 ILE A N 1
ATOM 974 C CA . ILE A 1 127 ? -53.122 34.856 40.499 1.00 51.91 127 ILE A CA 1
ATOM 975 C C . ILE A 1 127 ? -54.462 35.293 41.094 1.00 51.91 127 ILE A C 1
ATOM 977 O O . ILE A 1 127 ? -55.404 35.557 40.349 1.00 51.91 127 ILE A O 1
ATOM 981 N N . THR A 1 128 ? -54.537 35.411 42.418 1.00 48.56 128 THR A N 1
ATOM 982 C CA . THR A 1 128 ? -55.609 36.165 43.079 1.00 48.56 128 THR A CA 1
ATOM 983 C C . THR A 1 128 ? -54.938 37.330 43.796 1.00 48.56 128 THR A C 1
ATOM 985 O O . THR A 1 128 ? -54.074 37.121 44.641 1.00 48.56 128 THR A O 1
ATOM 988 N N . ARG A 1 129 ? -55.248 38.549 43.338 1.00 46.09 129 ARG A N 1
ATOM 989 C CA . ARG A 1 129 ? -54.660 39.823 43.777 1.00 46.09 129 ARG A CA 1
ATOM 990 C C . ARG A 1 129 ? -54.840 40.026 45.283 1.00 46.09 129 ARG A C 1
ATOM 992 O O . ARG A 1 129 ? -55.966 39.963 45.770 1.00 46.09 129 ARG A O 1
ATOM 999 N N . GLU A 1 130 ? -53.753 40.360 45.973 1.00 40.91 130 GLU A N 1
ATOM 1000 C CA . GLU A 1 130 ? -53.808 41.044 47.264 1.00 40.91 130 GLU A CA 1
ATOM 1001 C C . GLU A 1 130 ? -54.500 42.400 47.077 1.00 40.91 130 GLU A C 1
ATOM 1003 O O . GLU A 1 130 ? -54.091 43.217 46.249 1.00 40.91 130 GLU A O 1
ATOM 1008 N N . VAL A 1 131 ? -55.574 42.630 47.829 1.00 46.78 131 VAL A N 1
ATOM 1009 C CA . VAL A 1 131 ? -56.168 43.955 47.995 1.00 46.78 131 VAL A CA 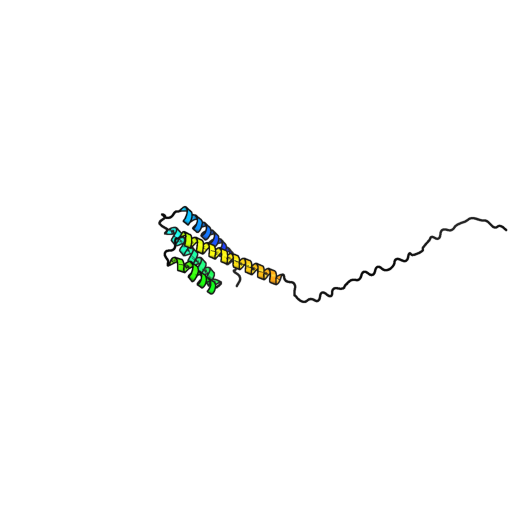1
ATOM 1010 C C . VAL A 1 131 ? -55.471 44.588 49.191 1.00 46.78 131 VAL A C 1
ATOM 1012 O O . VAL A 1 131 ? -55.808 44.295 50.333 1.00 46.78 131 VAL A O 1
ATOM 1015 N N . ALA A 1 132 ? -54.487 45.440 48.927 1.00 41.19 132 ALA A N 1
ATOM 1016 C CA . ALA A 1 132 ? -53.949 46.373 49.906 1.00 41.19 132 ALA A CA 1
ATOM 1017 C C . ALA A 1 132 ? -54.100 47.784 49.331 1.00 41.19 132 ALA A C 1
ATOM 1019 O O . ALA A 1 132 ? -53.203 48.299 48.670 1.00 41.19 132 ALA A O 1
ATOM 1020 N N . ALA A 1 133 ? -55.275 48.380 49.536 1.00 46.97 133 ALA A N 1
ATOM 1021 C CA . ALA A 1 133 ? -55.488 49.807 49.338 1.00 46.97 133 ALA A CA 1
ATOM 1022 C C . ALA A 1 133 ? -55.379 50.496 50.706 1.00 46.97 133 ALA A C 1
ATOM 1024 O O . ALA A 1 133 ? -56.316 50.500 51.496 1.00 46.97 133 ALA A O 1
ATOM 1025 N N . GLU A 1 134 ? -54.159 50.947 50.988 1.00 45.69 134 GLU A N 1
ATOM 1026 C CA . GLU A 1 134 ? -53.853 52.327 51.377 1.00 45.69 134 GLU A CA 1
ATOM 1027 C C . GLU A 1 134 ? -54.722 52.960 52.485 1.00 45.69 134 GLU A C 1
ATOM 1029 O O . GLU A 1 134 ? -55.780 53.536 52.244 1.00 45.69 134 GLU A O 1
ATOM 1034 N N . GLN A 1 135 ? -54.209 52.917 53.720 1.00 43.66 135 GLN A N 1
ATOM 1035 C CA . GLN A 1 135 ? -54.567 53.887 54.752 1.00 43.66 135 GLN A CA 1
ATOM 1036 C C . GLN A 1 135 ? -53.901 55.227 54.426 1.00 43.66 135 GLN A C 1
ATOM 1038 O O . GLN A 1 135 ? -52.685 55.366 54.547 1.00 43.66 135 GLN A O 1
ATOM 1043 N N . ALA A 1 136 ? -54.714 56.221 54.090 1.00 42.31 136 ALA A N 1
ATOM 1044 C CA . ALA A 1 136 ? -54.392 57.626 54.276 1.00 42.31 136 ALA A CA 1
ATOM 1045 C C . ALA A 1 136 ? -55.646 58.323 54.818 1.00 42.31 136 ALA A C 1
ATOM 1047 O O . ALA A 1 136 ? -56.617 58.527 54.097 1.00 42.31 136 ALA A O 1
ATOM 1048 N N . ASP A 1 137 ? -55.623 58.647 56.106 1.00 46.81 137 ASP A N 1
ATOM 1049 C CA . ASP A 1 137 ? -56.517 59.615 56.747 1.00 46.81 137 ASP A CA 1
ATOM 1050 C C . ASP A 1 137 ? -55.638 60.855 57.005 1.00 46.81 137 ASP A C 1
ATOM 1052 O O . ASP A 1 137 ? -54.493 60.666 57.443 1.00 46.81 137 ASP A O 1
ATOM 1056 N N . PRO A 1 138 ? -56.063 62.104 56.707 1.00 46.97 1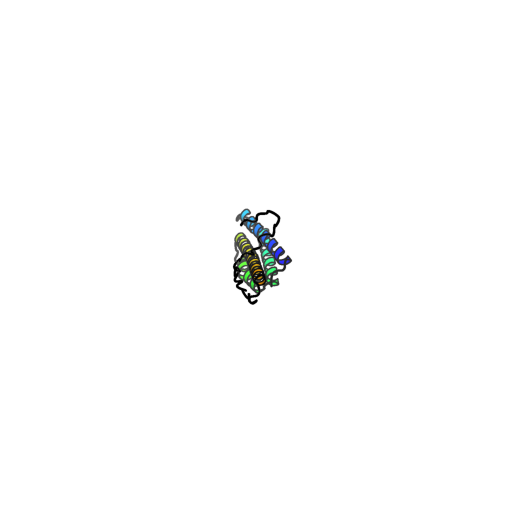38 PRO A N 1
ATOM 1057 C CA . PRO A 1 138 ? -56.888 62.796 57.702 1.00 46.97 138 PRO A CA 1
ATOM 1058 C C . PRO A 1 138 ? -57.829 63.924 57.198 1.00 46.97 138 PRO A C 1
ATOM 1060 O O . PRO A 1 138 ? -57.582 64.602 56.204 1.00 46.97 138 PRO A O 1
ATOM 1063 N N . ALA A 1 139 ? -58.794 64.231 58.073 1.00 40.28 139 ALA A N 1
ATOM 1064 C CA . ALA A 1 13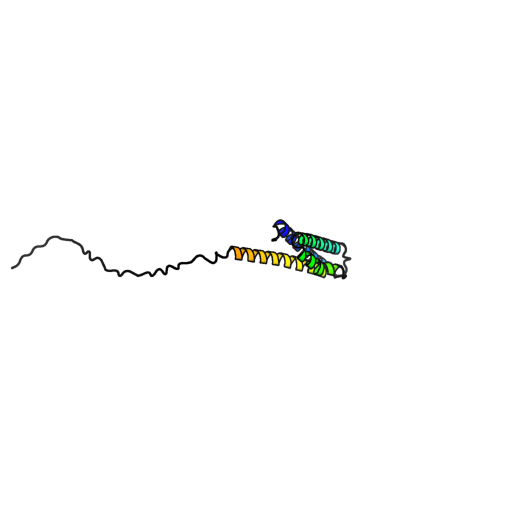9 ? -59.401 65.542 58.363 1.00 40.28 139 ALA A CA 1
ATOM 1065 C C . ALA A 1 139 ? -60.415 66.155 57.370 1.00 40.28 139 ALA A C 1
ATOM 1067 O O . ALA A 1 139 ? -60.072 66.614 56.285 1.00 40.28 139 ALA A O 1
ATOM 1068 N N . GLY A 1 140 ? -61.659 66.335 57.844 1.00 38.69 140 GLY A N 1
ATOM 1069 C CA . GLY A 1 140 ? -62.624 67.241 57.211 1.00 38.69 140 GLY A CA 1
ATOM 1070 C C . GLY A 1 140 ? -64.087 67.047 57.620 1.00 38.69 140 GLY A C 1
ATOM 1071 O O . GLY A 1 140 ? -64.851 66.415 56.911 1.00 38.69 140 GLY A O 1
ATOM 1072 N N . THR A 1 141 ? -64.456 67.616 58.766 1.00 38.69 141 THR A N 1
ATOM 1073 C CA . THR A 1 141 ? -65.762 68.185 59.157 1.00 38.69 141 THR A CA 1
ATOM 1074 C C . THR A 1 141 ? -66.931 68.121 58.146 1.00 38.69 141 THR A C 1
ATOM 1076 O O . THR A 1 141 ? -66.879 68.767 57.107 1.00 38.69 141 THR A O 1
ATOM 1079 N N . SER A 1 142 ? -68.066 67.516 58.521 1.00 42.19 142 SER A N 1
ATOM 1080 C CA . SER A 1 142 ? -69.347 68.239 58.703 1.00 42.19 142 SER A CA 1
ATOM 1081 C C . SER A 1 142 ? -70.450 67.324 59.250 1.00 42.19 142 SER A C 1
ATOM 1083 O O . SER A 1 142 ? -70.641 66.195 58.808 1.00 42.19 142 SER A O 1
ATOM 1085 N N . VAL A 1 143 ? -71.137 67.851 60.259 1.00 42.31 143 VAL A N 1
ATOM 1086 C CA . VAL A 1 143 ? -72.380 67.362 60.856 1.00 42.31 143 VAL A CA 1
ATOM 1087 C C . VAL A 1 143 ? -73.519 68.193 60.258 1.00 42.31 143 VAL A C 1
ATOM 1089 O O . VAL A 1 143 ? -73.390 69.414 60.172 1.00 42.31 143 VAL A O 1
ATOM 1092 N N . GLY A 1 144 ? -74.608 67.530 59.883 1.00 43.28 144 GLY A N 1
ATOM 1093 C CA . GLY A 1 144 ? -75.947 68.065 59.607 1.00 43.28 144 GLY A CA 1
ATOM 1094 C C . GLY A 1 144 ? -76.842 66.854 59.315 1.00 43.28 144 GLY A C 1
ATOM 1095 O O . GLY A 1 144 ? -76.427 65.992 58.544 1.00 43.28 144 GLY A O 1
ATOM 1096 N N . ASP A 1 145 ? -77.984 66.617 59.953 1.00 37.72 145 ASP A N 1
ATOM 1097 C CA . ASP A 1 145 ? -78.883 67.450 60.769 1.00 37.72 145 ASP A CA 1
ATOM 1098 C C . ASP A 1 145 ? -79.033 66.957 62.222 1.00 37.72 145 ASP A C 1
ATOM 1100 O O . ASP A 1 145 ? -78.901 65.732 62.461 1.00 37.72 145 ASP A O 1
#

Secondary structure (DSSP, 8-state):
-PPPHHHHHHHHHHHHHHHHHHHHHHHT-TTS--HHHHHHHHHHHHHHHHHHHHH-HHHHHHHIIIIIHHHHTT--HHHHHHHHHHHHHHHHHHHHHHHHHHHHHHHSPPS----------------------------------

Radius of gyration: 38.79 Å; chains: 1; bounding box: 96×82×83 Å

Foldseek 3Di:
DQDDPVLLVVLVVLLVLLVVLLVVLVVVPPPDPCPVSVVVLVVSLVVVLVSCCVPPVVLSVVSCVPQVVVVVVVDRSSVSSVVSSVSSVVVSVVSVVVVVVVVVVVPPDPPDDDPPPPPPDPPDDDDDDDDDDDDDDDDDDDDDD